Protein AF-A0A2H0I7X6-F1 (afdb_monomer)

Sequence (101 aa):
MLIMSRTQYQSSGRLGGVIGFLLSLSLVYGVLLFPIDDGVSITNWIDWFNSTDGKLQGLIVALIPAYIALILFGGSALGWYFGSKIQSYFQKKSKKRPKKL

Mean predicted aligned error: 12.3 Å

Radius of gyration: 21.57 Å; Cα contacts (8 Å, |Δi|>4): 60; chains: 1; bounding box: 55×17×64 Å

Structure (mmCIF, N/CA/C/O backbone):
data_AF-A0A2H0I7X6-F1
#
_entry.id   AF-A0A2H0I7X6-F1
#
loop_
_atom_site.group_PDB
_atom_site.id
_atom_site.type_symbol
_atom_site.label_atom_id
_atom_site.label_alt_id
_atom_site.label_comp_id
_atom_site.label_asym_id
_atom_site.label_entity_id
_atom_site.label_seq_id
_atom_site.pdbx_PDB_ins_code
_atom_site.Cartn_x
_atom_site.Cartn_y
_atom_site.Cartn_z
_atom_site.occupancy
_atom_site.B_iso_or_equiv
_atom_site.auth_seq_id
_atom_site.auth_comp_id
_atom_site.auth_asym_id
_atom_site.auth_atom_id
_atom_site.pdbx_PDB_model_num
ATOM 1 N N . MET A 1 1 ? -33.356 0.931 26.473 1.00 41.75 1 MET A N 1
ATOM 2 C CA . MET A 1 1 ? -32.586 -0.183 25.873 1.00 41.75 1 MET A CA 1
ATOM 3 C C . MET A 1 1 ? -31.836 0.384 24.671 1.00 41.75 1 MET A C 1
ATOM 5 O O . MET A 1 1 ? -32.471 0.931 23.783 1.00 41.75 1 MET A O 1
ATOM 9 N N . LEU A 1 2 ? -30.501 0.422 24.735 1.00 47.09 2 LEU A N 1
ATOM 10 C CA . LEU A 1 2 ? -29.622 1.170 23.823 1.00 47.09 2 LEU A CA 1
ATOM 11 C C . LEU A 1 2 ? -29.647 0.591 22.401 1.00 47.09 2 LEU A C 1
ATOM 13 O O . LEU A 1 2 ? -28.953 -0.383 22.112 1.00 47.09 2 LEU A O 1
ATOM 17 N N . ILE A 1 3 ? -30.381 1.245 21.501 1.00 47.31 3 ILE A N 1
ATOM 18 C CA . ILE A 1 3 ? -30.135 1.164 20.061 1.00 47.31 3 ILE A CA 1
ATOM 19 C C . ILE A 1 3 ? -28.840 1.951 19.814 1.00 47.31 3 ILE A C 1
ATOM 21 O O . ILE A 1 3 ? -28.859 3.108 19.408 1.00 47.31 3 ILE A O 1
ATOM 25 N N . MET A 1 4 ? -27.686 1.348 20.116 1.00 49.72 4 MET A N 1
ATOM 26 C CA . MET A 1 4 ? -26.470 1.728 19.400 1.00 49.72 4 MET A CA 1
ATOM 27 C C . MET A 1 4 ? -26.737 1.335 17.952 1.00 49.72 4 MET A C 1
ATOM 29 O O . MET A 1 4 ? -26.761 0.152 17.606 1.00 49.72 4 MET A O 1
ATOM 33 N N . SER A 1 5 ? -27.089 2.335 17.152 1.00 48.72 5 SER A N 1
ATOM 34 C CA . SER A 1 5 ? -27.500 2.159 15.773 1.00 48.72 5 SER A CA 1
ATOM 35 C C . SER A 1 5 ? -26.385 1.445 15.011 1.00 48.72 5 SER A C 1
ATOM 37 O O . SER A 1 5 ? -25.200 1.750 15.172 1.00 48.72 5 SER A O 1
ATOM 39 N N . ARG A 1 6 ? -26.755 0.480 14.161 1.00 51.94 6 ARG A N 1
ATOM 40 C CA . ARG A 1 6 ? -25.833 -0.199 13.227 1.00 51.94 6 ARG A CA 1
ATOM 41 C C . ARG A 1 6 ? -24.9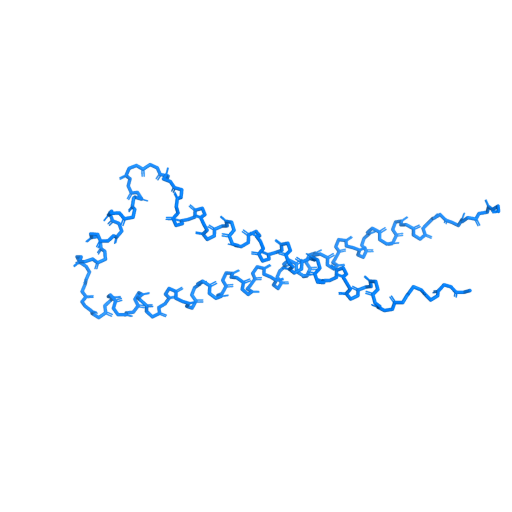16 0.796 12.488 1.00 51.94 6 ARG A C 1
ATOM 43 O O . ARG A 1 6 ? -23.797 0.448 12.125 1.00 51.94 6 ARG A O 1
ATOM 50 N N . THR A 1 7 ? -25.357 2.046 12.360 1.00 51.94 7 THR A N 1
ATOM 51 C CA . THR A 1 7 ? -24.642 3.206 11.830 1.00 51.94 7 THR A CA 1
ATOM 52 C C . THR A 1 7 ? -23.311 3.511 12.531 1.00 51.94 7 THR A C 1
ATOM 54 O O . THR A 1 7 ? -22.341 3.806 11.838 1.00 51.94 7 THR A O 1
ATOM 57 N N . GLN A 1 8 ? -23.194 3.398 13.863 1.00 50.94 8 GLN A N 1
ATOM 58 C CA . GLN A 1 8 ? -21.909 3.624 14.554 1.00 50.94 8 GLN A CA 1
ATOM 59 C C . GLN A 1 8 ? -20.898 2.501 14.283 1.00 50.94 8 GLN A C 1
ATOM 61 O O . GLN A 1 8 ? -19.711 2.769 14.121 1.00 50.94 8 GLN A O 1
ATOM 66 N N . TYR A 1 9 ? -21.359 1.254 14.170 1.00 51.72 9 TYR A N 1
ATOM 67 C CA . TYR A 1 9 ? -20.498 0.111 13.843 1.00 51.72 9 TYR A CA 1
ATOM 68 C C . TYR A 1 9 ? -20.011 0.175 12.383 1.00 51.72 9 TYR A C 1
ATOM 70 O O . TYR A 1 9 ? -18.841 -0.063 12.090 1.00 51.72 9 TYR A O 1
ATOM 78 N N . GLN A 1 10 ? -20.893 0.584 11.465 1.00 54.59 10 GLN A N 1
ATOM 79 C CA . GLN A 1 10 ? -20.576 0.744 10.044 1.00 54.59 10 GLN A CA 1
ATOM 80 C C . GLN A 1 10 ? -19.676 1.962 9.769 1.00 54.59 10 GLN A C 1
ATOM 82 O O . GLN A 1 10 ? -18.795 1.893 8.916 1.00 54.59 10 GLN A O 1
ATOM 87 N N . SER A 1 11 ? -19.852 3.060 10.514 1.00 56.28 11 SER A N 1
ATOM 88 C CA . SER A 1 11 ? -19.015 4.265 10.409 1.00 56.28 11 SER A CA 1
ATOM 89 C C . SER A 1 11 ? -17.568 4.011 10.855 1.00 56.28 11 SER A C 1
ATOM 91 O O . SER A 1 11 ? -16.618 4.445 10.207 1.00 56.28 11 SER A O 1
ATOM 93 N N . SER A 1 12 ? -17.366 3.227 11.914 1.00 57.47 12 SER A N 1
ATOM 94 C CA . SER A 1 12 ? -16.020 2.944 12.421 1.00 57.47 12 SER A CA 1
ATOM 95 C C . SER A 1 12 ? -15.242 1.913 11.598 1.00 57.47 12 SER A C 1
ATOM 97 O O . SER A 1 12 ? -14.024 2.030 11.485 1.00 57.47 12 SER A O 1
ATOM 99 N N . GLY A 1 13 ? -15.920 0.948 10.963 1.00 63.00 13 GLY A N 1
ATOM 100 C CA . GLY A 1 13 ? -15.285 0.067 9.974 1.00 63.00 13 GLY A CA 1
ATOM 101 C C . GLY A 1 13 ? -14.739 0.847 8.772 1.00 63.00 13 GLY A C 1
ATOM 102 O O . GLY A 1 13 ? -13.630 0.580 8.315 1.00 63.00 13 GLY A O 1
ATOM 103 N N . ARG A 1 14 ? -15.470 1.886 8.336 1.00 72.75 14 ARG A N 1
ATOM 104 C CA . ARG A 1 14 ? -15.011 2.822 7.298 1.00 72.75 14 ARG A CA 1
ATOM 105 C C . ARG A 1 14 ? -13.772 3.599 7.741 1.00 72.75 14 ARG A C 1
ATOM 107 O O . ARG A 1 14 ? -12.852 3.724 6.947 1.00 72.75 14 ARG A O 1
ATOM 114 N N . LEU A 1 15 ? -13.701 4.047 8.999 1.00 79.25 15 LEU A N 1
ATOM 115 C CA . LEU A 1 15 ? -12.503 4.716 9.533 1.00 79.25 15 LEU A CA 1
ATOM 116 C C . LEU A 1 15 ? -11.267 3.806 9.514 1.00 79.25 15 LEU A C 1
ATOM 118 O O . LEU A 1 15 ? -10.203 4.253 9.103 1.00 79.25 15 LEU A O 1
ATOM 122 N N . GLY A 1 16 ? -11.401 2.530 9.893 1.00 80.56 16 GLY A N 1
ATOM 123 C CA . GLY A 1 16 ? -10.296 1.565 9.808 1.00 80.56 16 GLY A CA 1
ATOM 124 C C . GLY A 1 16 ? -9.804 1.353 8.372 1.00 80.56 16 GLY A C 1
ATOM 125 O O . GLY A 1 16 ? -8.600 1.363 8.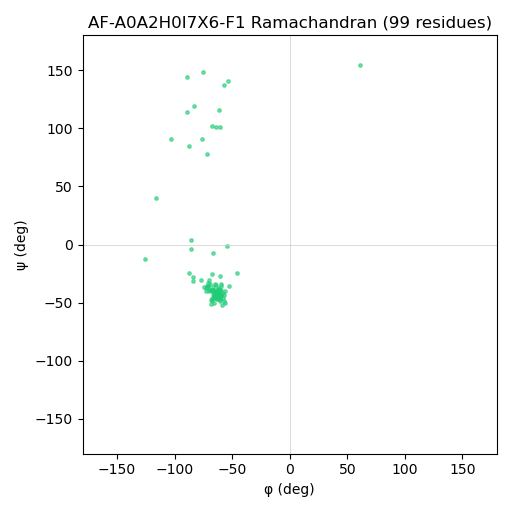125 1.00 80.56 16 GLY A O 1
ATOM 126 N N . GLY A 1 17 ? -10.733 1.234 7.418 1.00 82.38 17 GLY A N 1
ATOM 127 C CA . GLY A 1 17 ? -10.402 1.146 5.994 1.00 82.38 17 GLY A CA 1
ATOM 128 C C . GLY A 1 17 ? -9.718 2.408 5.459 1.00 82.38 17 GLY A C 1
ATOM 129 O O . GLY A 1 17 ? -8.704 2.301 4.781 1.00 82.38 17 GLY A O 1
ATOM 130 N N . VAL A 1 18 ? -10.214 3.598 5.819 1.00 84.94 18 VAL A N 1
ATOM 131 C CA . VAL A 1 18 ? -9.616 4.889 5.428 1.00 84.94 18 VAL A CA 1
ATOM 132 C C . VAL A 1 18 ? -8.209 5.051 6.007 1.00 84.94 18 VAL A C 1
ATOM 134 O O . VAL A 1 18 ? -7.305 5.467 5.292 1.00 84.94 18 VAL A O 1
ATOM 137 N N . ILE A 1 19 ? -7.984 4.685 7.273 1.00 86.62 19 ILE A N 1
ATOM 138 C CA . ILE A 1 19 ? -6.646 4.734 7.886 1.00 86.62 19 ILE A CA 1
ATOM 139 C C . ILE A 1 19 ? -5.699 3.741 7.199 1.00 86.62 19 ILE A C 1
ATOM 141 O O . ILE A 1 19 ? -4.561 4.096 6.900 1.00 86.62 19 ILE A O 1
ATOM 145 N N . GLY A 1 20 ? -6.165 2.521 6.908 1.00 85.00 20 GLY A N 1
ATOM 146 C CA . GLY A 1 20 ? -5.391 1.530 6.152 1.00 85.00 20 GLY A CA 1
ATOM 147 C C . GLY A 1 20 ? -5.017 2.019 4.755 1.00 85.00 20 GLY A C 1
ATOM 148 O O . GLY A 1 20 ? -3.867 1.891 4.346 1.00 85.00 20 GLY A O 1
ATOM 149 N N . PHE A 1 21 ? -5.961 2.659 4.063 1.00 85.00 21 PHE A N 1
ATOM 150 C CA . PHE A 1 21 ? -5.720 3.293 2.771 1.00 85.00 21 PHE A CA 1
ATOM 151 C C . PHE A 1 21 ? -4.662 4.398 2.863 1.00 85.00 21 PHE A C 1
ATOM 153 O O . PHE A 1 21 ? -3.719 4.399 2.079 1.00 85.00 21 PHE A O 1
ATOM 160 N N . LEU A 1 22 ? -4.774 5.305 3.840 1.00 87.50 22 LEU A N 1
ATOM 161 C CA . LEU A 1 22 ? -3.819 6.401 4.039 1.00 87.50 22 LEU A CA 1
ATOM 162 C C . LEU A 1 22 ? -2.407 5.898 4.371 1.00 87.50 22 LEU A C 1
ATOM 164 O O . LEU A 1 22 ? -1.432 6.440 3.856 1.00 87.50 22 LEU A O 1
ATOM 168 N N . LEU A 1 23 ? -2.284 4.843 5.183 1.00 86.19 23 LEU A N 1
ATOM 169 C CA . LEU A 1 23 ? -0.997 4.206 5.481 1.00 86.19 23 LEU A CA 1
ATOM 170 C C . LEU A 1 23 ? -0.380 3.556 4.239 1.00 86.19 23 LEU A C 1
ATOM 172 O O . LEU A 1 23 ? 0.800 3.767 3.972 1.00 86.19 23 LEU A O 1
ATOM 176 N N . SER A 1 24 ? -1.174 2.823 3.453 1.00 85.88 24 SER A N 1
ATOM 177 C CA . SER A 1 24 ? -0.731 2.289 2.160 1.00 85.88 24 SER A CA 1
ATOM 178 C C . SER A 1 24 ? -0.277 3.391 1.211 1.00 85.88 24 SER A C 1
ATOM 180 O O . SER A 1 24 ? 0.743 3.242 0.546 1.00 85.88 24 SER A O 1
ATOM 182 N N . LEU A 1 25 ? -1.001 4.511 1.170 1.00 85.38 25 LEU A N 1
ATOM 183 C CA . LEU A 1 25 ? -0.658 5.657 0.334 1.00 85.38 25 LEU A CA 1
ATOM 184 C C . LEU A 1 25 ? 0.671 6.287 0.772 1.00 85.38 25 LEU A C 1
ATOM 186 O O . LEU A 1 25 ? 1.510 6.591 -0.069 1.00 85.38 25 LEU A O 1
ATOM 190 N N . SER A 1 26 ? 0.896 6.410 2.084 1.00 83.44 26 SER A N 1
ATOM 191 C CA . SER A 1 26 ? 2.168 6.873 2.647 1.00 83.44 26 SER A CA 1
ATOM 192 C C . SER A 1 26 ? 3.324 5.916 2.351 1.00 83.44 26 SER A C 1
ATOM 194 O O . SER A 1 26 ? 4.444 6.373 2.150 1.00 83.44 26 SER A O 1
ATOM 196 N N . LEU A 1 27 ? 3.073 4.604 2.319 1.00 81.00 27 LEU A N 1
ATOM 197 C CA . LEU A 1 27 ? 4.059 3.583 1.951 1.00 81.00 27 LEU A CA 1
ATOM 198 C C . LEU A 1 27 ? 4.439 3.680 0.473 1.00 81.00 27 LEU A C 1
ATOM 200 O O . LEU A 1 27 ? 5.621 3.709 0.150 1.00 81.00 27 LEU A O 1
ATOM 204 N N . VAL A 1 28 ? 3.447 3.786 -0.415 1.00 79.38 28 VAL A N 1
ATOM 205 C CA . VAL A 1 28 ? 3.670 4.001 -1.854 1.00 79.38 28 VAL A CA 1
ATOM 206 C C . VAL A 1 28 ? 4.439 5.302 -2.080 1.00 79.38 28 VAL A C 1
ATOM 208 O O . VAL A 1 28 ? 5.417 5.310 -2.817 1.00 79.38 28 VAL A O 1
ATOM 211 N N . TYR A 1 29 ? 4.054 6.379 -1.392 1.00 77.88 29 TYR A N 1
ATOM 212 C CA . TYR A 1 29 ? 4.760 7.658 -1.439 1.00 77.88 29 TYR A CA 1
ATOM 213 C C . TYR A 1 29 ? 6.205 7.536 -0.938 1.00 77.88 29 TYR A C 1
ATOM 215 O O . TYR A 1 29 ? 7.118 8.020 -1.594 1.00 77.88 29 TYR A O 1
ATOM 223 N N . GLY A 1 30 ? 6.436 6.854 0.187 1.00 71.69 30 GLY A N 1
ATOM 224 C CA . GLY A 1 30 ? 7.777 6.639 0.732 1.00 71.69 30 GLY A CA 1
ATOM 225 C C . GLY A 1 30 ? 8.678 5.833 -0.206 1.00 71.69 30 GLY A C 1
ATOM 226 O O . GLY A 1 30 ? 9.821 6.205 -0.426 1.00 71.69 30 GLY A O 1
ATOM 227 N N . VAL A 1 31 ? 8.160 4.772 -0.824 1.00 69.25 31 VAL A N 1
ATOM 228 C CA . VAL A 1 31 ? 8.932 3.967 -1.786 1.00 69.25 31 VAL A CA 1
ATOM 229 C C . VAL A 1 31 ? 9.210 4.736 -3.082 1.00 69.25 31 VAL A C 1
ATOM 231 O O . VAL A 1 31 ? 10.265 4.552 -3.677 1.00 69.25 31 VAL A O 1
ATOM 234 N N . LEU A 1 32 ? 8.283 5.591 -3.527 1.00 67.75 32 LEU A N 1
ATOM 235 C CA . LEU A 1 32 ? 8.429 6.335 -4.781 1.00 67.75 32 LEU A CA 1
ATOM 236 C C . LEU A 1 32 ? 9.246 7.627 -4.652 1.00 67.75 32 LEU A C 1
ATOM 238 O O . LEU A 1 32 ? 9.861 8.039 -5.631 1.00 67.75 32 LEU A O 1
ATOM 242 N N . LEU A 1 33 ? 9.204 8.303 -3.500 1.00 63.00 33 LEU A N 1
ATOM 243 C CA . LEU A 1 33 ? 9.711 9.674 -3.350 1.00 63.00 33 LEU A CA 1
ATOM 244 C C . LEU A 1 33 ? 10.733 9.856 -2.229 1.00 63.00 33 LEU A C 1
ATOM 246 O O . LEU A 1 33 ? 11.360 10.91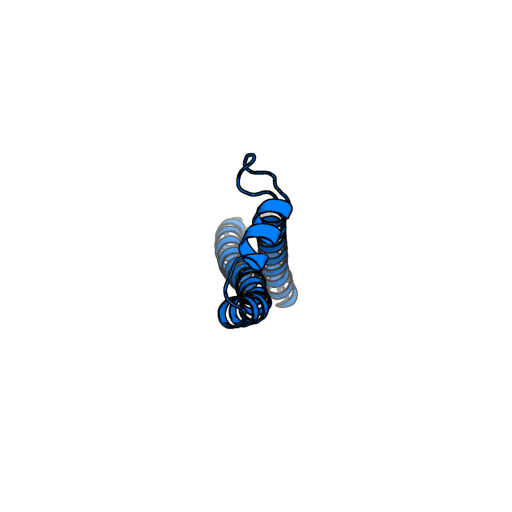3 -2.182 1.00 63.00 33 LEU A O 1
ATOM 250 N N . PHE A 1 34 ? 10.912 8.891 -1.322 1.00 55.78 34 PHE A N 1
ATOM 251 C CA . PHE A 1 34 ? 11.921 9.029 -0.276 1.00 55.78 34 PHE A CA 1
ATOM 252 C C . PHE A 1 34 ? 13.294 8.611 -0.828 1.00 55.78 34 PHE A C 1
ATOM 254 O O . PHE A 1 34 ? 13.452 7.461 -1.241 1.00 55.78 34 PHE A O 1
ATOM 261 N N . PRO A 1 35 ? 14.292 9.513 -0.848 1.00 52.81 35 PRO A N 1
ATOM 262 C CA . PRO A 1 35 ? 15.632 9.193 -1.310 1.00 52.81 35 PRO A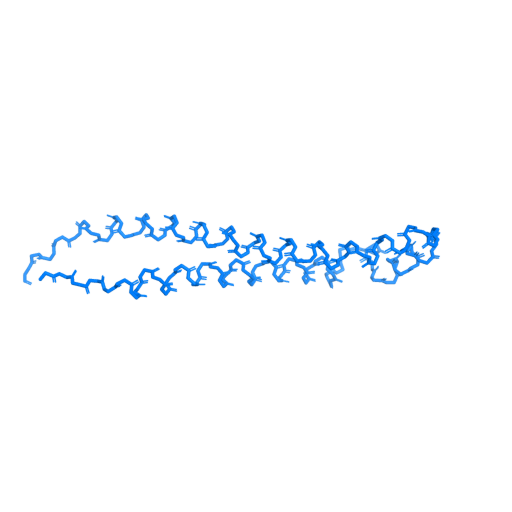 CA 1
ATOM 263 C C . PRO A 1 35 ? 16.326 8.392 -0.208 1.00 52.81 35 PRO A C 1
ATOM 265 O O . PRO A 1 35 ? 16.894 8.95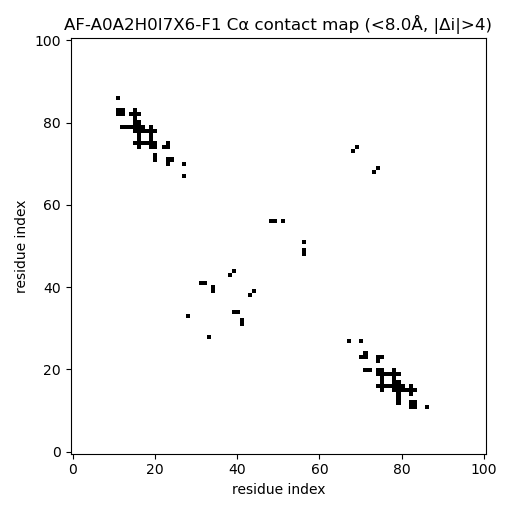2 0.728 1.00 52.81 35 PRO A O 1
ATOM 268 N N . ILE A 1 36 ? 16.208 7.069 -0.271 1.00 51.94 36 ILE A N 1
ATOM 269 C CA . ILE A 1 36 ? 16.987 6.163 0.572 1.00 51.94 36 ILE A CA 1
ATOM 270 C C . ILE A 1 36 ? 18.293 5.908 -0.178 1.00 51.94 36 ILE A C 1
ATOM 272 O O . ILE A 1 36 ? 18.394 4.950 -0.938 1.00 51.94 36 ILE A O 1
ATOM 276 N N . ASP A 1 37 ? 19.238 6.830 0.015 1.00 47.25 37 ASP A N 1
ATOM 277 C CA . ASP A 1 37 ? 20.609 6.813 -0.499 1.00 47.25 37 ASP A CA 1
ATOM 278 C C . ASP A 1 37 ? 20.740 6.795 -2.042 1.00 47.25 37 ASP A C 1
ATOM 280 O O . ASP A 1 37 ? 19.857 6.369 -2.785 1.00 47.25 37 ASP A O 1
ATOM 284 N N . ASP A 1 38 ? 21.865 7.294 -2.555 1.00 50.66 38 ASP A N 1
ATOM 285 C CA . ASP A 1 38 ? 22.149 7.598 -3.974 1.00 50.66 38 ASP A CA 1
ATOM 286 C C . ASP A 1 38 ? 21.953 6.442 -4.996 1.00 50.66 38 ASP A C 1
ATOM 288 O O . ASP A 1 38 ? 22.119 6.631 -6.202 1.00 50.66 38 ASP A O 1
ATOM 292 N N . GLY A 1 39 ? 21.565 5.241 -4.552 1.00 49.69 39 GLY A N 1
ATOM 293 C CA . GLY A 1 39 ? 21.233 4.085 -5.389 1.00 49.69 39 GLY A CA 1
ATOM 294 C C . GLY A 1 39 ? 19.773 4.012 -5.858 1.00 49.69 39 GLY A C 1
ATOM 295 O O . GLY A 1 39 ? 19.518 3.424 -6.908 1.00 49.69 39 GLY A O 1
ATOM 296 N N . VAL A 1 40 ? 18.819 4.633 -5.151 1.00 50.22 40 VAL A N 1
ATOM 297 C CA . VAL A 1 40 ? 17.364 4.506 -5.409 1.00 50.22 40 VAL A CA 1
ATOM 298 C C . VAL A 1 40 ? 16.752 5.852 -5.825 1.00 50.22 40 VAL A C 1
ATOM 300 O O . VAL A 1 40 ? 15.660 6.224 -5.407 1.00 50.22 40 VAL A O 1
ATOM 303 N N . SER A 1 41 ? 17.460 6.635 -6.642 1.00 57.88 41 SER A N 1
ATOM 304 C CA . SER A 1 41 ? 16.861 7.827 -7.253 1.00 57.88 41 SER A CA 1
ATOM 305 C C . SER A 1 41 ? 15.913 7.426 -8.392 1.00 57.88 41 SER A C 1
ATOM 307 O O . SER A 1 41 ? 16.148 6.434 -9.088 1.00 57.88 41 SER A O 1
ATOM 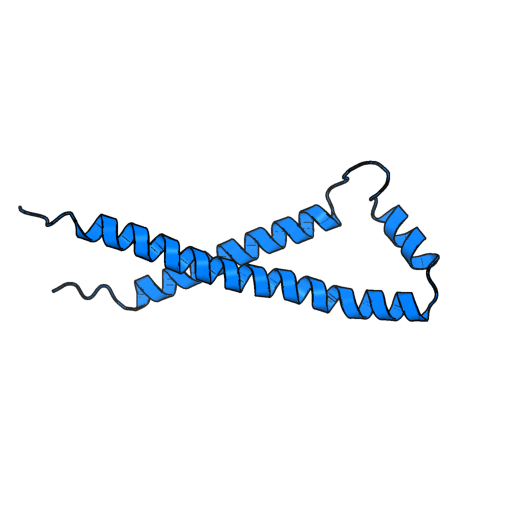309 N N . ILE A 1 42 ? 14.852 8.211 -8.622 1.00 60.84 42 ILE A N 1
ATOM 310 C CA . ILE A 1 42 ? 13.943 8.034 -9.773 1.00 60.84 42 ILE A CA 1
ATOM 311 C C . ILE A 1 42 ? 14.737 7.992 -11.087 1.00 60.84 42 ILE A C 1
ATOM 313 O O . ILE A 1 42 ? 14.416 7.216 -11.981 1.00 60.84 42 ILE A O 1
ATOM 317 N N . THR A 1 43 ? 15.811 8.774 -11.182 1.00 65.00 43 THR A N 1
ATOM 318 C CA . THR A 1 43 ? 16.743 8.787 -12.315 1.00 65.00 43 THR A CA 1
ATOM 319 C C . THR A 1 43 ? 17.430 7.437 -12.529 1.00 65.00 43 THR A C 1
ATOM 321 O O . THR A 1 43 ? 17.370 6.913 -13.636 1.00 65.00 43 THR A O 1
ATOM 324 N N . ASN A 1 44 ? 17.959 6.798 -11.480 1.00 66.56 44 ASN A N 1
ATOM 325 C CA . ASN A 1 44 ? 18.560 5.461 -11.600 1.00 66.56 44 ASN A CA 1
ATOM 326 C C . ASN A 1 44 ? 17.524 4.395 -11.978 1.00 66.56 44 ASN A C 1
ATOM 328 O O . ASN A 1 44 ? 17.833 3.452 -12.701 1.00 66.56 44 ASN A O 1
ATOM 332 N N . TRP A 1 45 ? 16.285 4.541 -11.502 1.00 69.62 45 TRP A N 1
ATOM 333 C CA . TRP A 1 45 ? 15.180 3.662 -11.883 1.00 69.62 45 TRP A CA 1
ATOM 334 C C . TRP A 1 45 ? 14.806 3.804 -13.354 1.00 69.62 45 TRP A C 1
ATOM 336 O O . TRP A 1 45 ? 14.543 2.802 -14.013 1.00 69.62 45 TRP A O 1
ATOM 346 N N . ILE A 1 46 ? 14.801 5.031 -13.873 1.00 72.62 46 ILE A N 1
ATOM 347 C CA . ILE A 1 46 ? 14.547 5.309 -15.288 1.00 72.62 46 ILE A CA 1
ATOM 348 C C . ILE A 1 46 ? 15.683 4.748 -16.148 1.00 72.62 46 ILE A C 1
ATOM 350 O O . ILE A 1 46 ? 15.407 4.103 -17.155 1.00 72.62 46 ILE A O 1
ATOM 354 N N . ASP A 1 47 ? 16.939 4.913 -15.737 1.00 74.69 47 ASP A N 1
ATOM 355 C CA . ASP A 1 47 ? 18.095 4.387 -16.471 1.00 74.69 47 ASP A CA 1
ATOM 356 C C . ASP A 1 47 ? 18.157 2.850 -16.438 1.00 74.69 47 ASP A C 1
ATOM 358 O O . ASP A 1 47 ? 18.415 2.199 -17.456 1.00 74.69 47 ASP A O 1
ATOM 362 N N . TRP A 1 48 ? 17.834 2.233 -15.299 1.00 77.69 48 TRP A N 1
ATOM 363 C CA . TRP A 1 48 ? 17.680 0.781 -15.188 1.00 77.69 48 TRP A CA 1
ATOM 364 C C . TRP A 1 48 ? 16.507 0.262 -16.032 1.00 77.69 48 TRP A C 1
ATOM 366 O O . TRP A 1 48 ? 16.637 -0.718 -16.765 1.00 77.69 48 TRP A O 1
ATOM 376 N N . PHE A 1 49 ? 15.367 0.953 -16.004 1.00 75.50 49 PHE A N 1
ATOM 377 C CA . PHE A 1 49 ? 14.213 0.605 -16.826 1.00 75.50 49 PHE A CA 1
ATOM 378 C C . PHE A 1 49 ? 14.558 0.699 -18.315 1.00 75.50 49 PHE A C 1
ATOM 380 O O . PHE A 1 49 ? 14.290 -0.239 -19.062 1.00 75.50 49 PHE A O 1
ATOM 387 N N . ASN A 1 50 ? 15.227 1.774 -18.740 1.00 77.88 50 ASN A N 1
ATOM 388 C CA . ASN A 1 50 ? 15.647 2.003 -20.125 1.00 77.88 50 ASN A CA 1
ATOM 389 C C . ASN A 1 50 ? 16.730 1.032 -20.615 1.00 77.88 50 ASN A C 1
ATOM 391 O O . ASN A 1 50 ? 16.806 0.775 -21.813 1.00 77.88 50 ASN A O 1
ATOM 395 N N . SER A 1 51 ? 17.537 0.467 -19.713 1.00 77.81 51 SER A N 1
ATOM 396 C CA . SER A 1 51 ? 18.528 -0.571 -20.040 1.00 77.81 51 SER A CA 1
ATOM 397 C C . SER A 1 51 ? 17.957 -1.996 -20.046 1.00 77.81 51 SER A C 1
ATOM 399 O O . SER A 1 51 ? 18.661 -2.941 -20.404 1.00 77.81 51 SER A O 1
ATOM 401 N N . THR A 1 52 ? 16.681 -2.166 -19.693 1.00 75.69 52 THR A N 1
ATOM 402 C CA . THR A 1 52 ? 16.002 -3.464 -19.670 1.00 75.69 52 THR A CA 1
ATOM 403 C C . THR A 1 52 ? 15.355 -3.784 -21.027 1.00 75.69 52 THR A C 1
ATOM 405 O O . THR A 1 52 ? 14.827 -2.906 -21.703 1.00 75.69 52 THR A O 1
ATOM 408 N N . ASP A 1 53 ? 15.364 -5.062 -21.421 1.00 81.19 53 ASP A N 1
ATOM 409 C CA . ASP A 1 53 ? 14.795 -5.555 -22.684 1.00 81.19 53 ASP A CA 1
ATOM 410 C C . ASP A 1 53 ? 13.316 -5.136 -22.863 1.00 81.19 53 ASP A C 1
ATOM 412 O O . ASP A 1 53 ? 12.527 -5.160 -21.913 1.00 81.19 53 ASP A O 1
ATOM 416 N N . GLY A 1 54 ? 12.899 -4.777 -24.082 1.00 75.94 54 GLY A N 1
ATOM 417 C CA . GLY A 1 54 ? 11.602 -4.123 -24.335 1.00 75.94 54 GLY A CA 1
ATOM 418 C C . GLY A 1 54 ? 10.379 -4.956 -23.913 1.00 75.94 54 GLY A C 1
ATOM 419 O O . GLY A 1 54 ? 9.338 -4.416 -23.535 1.00 75.94 54 GLY A O 1
ATOM 420 N N . LYS A 1 55 ? 10.508 -6.290 -23.896 1.00 78.50 55 LYS A N 1
ATOM 421 C CA . LYS A 1 55 ? 9.477 -7.200 -23.358 1.00 78.50 55 LYS A CA 1
ATOM 422 C C . LYS A 1 55 ? 9.336 -7.094 -21.836 1.00 78.50 55 LYS A C 1
ATOM 424 O O . LYS A 1 55 ? 8.223 -7.151 -21.318 1.00 78.50 55 LYS A O 1
ATOM 429 N N . LEU A 1 56 ? 10.453 -6.940 -21.127 1.00 74.88 56 LEU A N 1
ATOM 430 C CA . LEU A 1 56 ? 10.493 -6.773 -19.675 1.00 74.88 56 LEU A CA 1
ATOM 431 C C . LEU A 1 56 ? 10.002 -5.380 -19.265 1.00 74.88 56 LEU A C 1
ATOM 433 O O . LEU A 1 56 ? 9.248 -5.279 -18.303 1.00 74.88 56 LEU A O 1
ATOM 437 N N . GLN A 1 57 ? 10.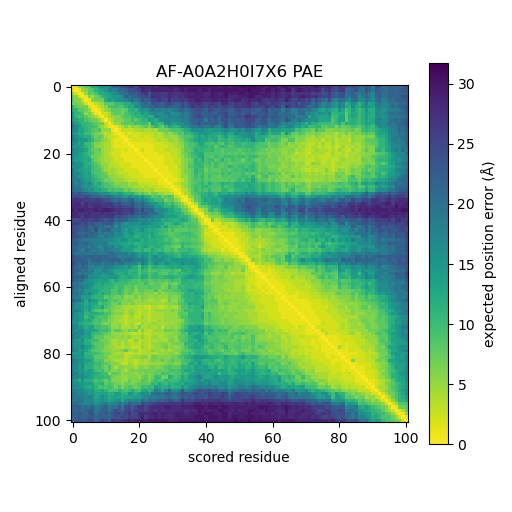324 -4.331 -20.029 1.00 78.62 57 GLN A N 1
ATOM 438 C CA . GLN A 1 57 ? 9.746 -2.995 -19.827 1.00 78.62 57 GLN A CA 1
ATOM 439 C C . GLN A 1 57 ? 8.216 -3.014 -19.900 1.00 78.62 57 GLN A C 1
ATOM 441 O O . GLN A 1 57 ? 7.547 -2.506 -19.000 1.00 78.62 57 GLN A O 1
ATOM 446 N N . GLY A 1 58 ? 7.653 -3.645 -20.936 1.00 77.44 58 GLY A N 1
ATOM 447 C CA . GLY A 1 58 ? 6.202 -3.773 -21.085 1.00 77.44 58 GLY A CA 1
ATOM 448 C C . GLY A 1 58 ? 5.556 -4.522 -19.916 1.00 77.44 58 GLY A C 1
ATOM 449 O O . GLY A 1 58 ? 4.505 -4.117 -19.419 1.00 77.44 58 GLY A O 1
ATOM 450 N N . LEU A 1 59 ? 6.219 -5.573 -19.424 1.00 82.06 59 LEU A N 1
ATOM 451 C CA . LEU A 1 59 ? 5.775 -6.332 -18.256 1.00 82.06 59 LEU A CA 1
ATOM 452 C C . LEU A 1 59 ? 5.823 -5.492 -16.969 1.00 82.06 59 LEU A C 1
ATOM 454 O O . LEU A 1 59 ? 4.870 -5.510 -16.196 1.00 82.06 59 LEU A O 1
ATOM 458 N N . ILE A 1 60 ? 6.888 -4.716 -16.757 1.00 80.31 60 ILE A N 1
ATOM 459 C CA . ILE A 1 60 ? 7.025 -3.820 -15.601 1.00 80.31 60 ILE A CA 1
ATOM 460 C C . ILE A 1 60 ? 5.927 -2.746 -15.621 1.00 80.31 60 ILE A C 1
ATOM 462 O O . ILE A 1 60 ? 5.244 -2.557 -14.616 1.00 80.31 60 ILE A O 1
ATOM 466 N N . VAL A 1 61 ? 5.678 -2.101 -16.766 1.00 82.31 61 VAL A N 1
ATOM 467 C CA . VAL A 1 61 ? 4.611 -1.090 -16.904 1.00 82.31 61 VAL A CA 1
ATOM 468 C C . VAL A 1 61 ? 3.229 -1.695 -16.663 1.00 82.31 61 VAL A C 1
ATOM 470 O O . VAL A 1 61 ? 2.387 -1.055 -16.038 1.00 82.31 61 VAL A O 1
ATOM 473 N N . ALA A 1 62 ? 2.990 -2.933 -17.100 1.00 83.88 62 ALA A N 1
ATOM 474 C CA . ALA A 1 62 ? 1.730 -3.629 -16.849 1.00 83.88 62 ALA A CA 1
ATOM 475 C C . ALA A 1 62 ? 1.556 -4.044 -15.374 1.00 83.88 62 ALA A C 1
ATOM 477 O O . ALA A 1 62 ? 0.435 -4.056 -14.861 1.00 83.88 62 ALA A O 1
ATOM 478 N N . LEU A 1 63 ? 2.649 -4.371 -14.678 1.00 81.31 63 LEU A N 1
ATOM 479 C CA . LEU A 1 63 ? 2.622 -4.834 -13.288 1.00 81.31 63 LEU A CA 1
ATOM 480 C C . LEU A 1 63 ? 2.569 -3.699 -12.263 1.00 81.31 63 LEU A C 1
ATOM 482 O O . LEU A 1 63 ? 2.006 -3.904 -11.189 1.00 81.31 63 LEU A O 1
ATOM 486 N N . ILE A 1 64 ? 3.090 -2.508 -12.571 1.00 83.19 64 ILE A N 1
ATOM 487 C CA . ILE A 1 64 ? 3.066 -1.358 -11.649 1.00 83.19 64 ILE A CA 1
ATOM 488 C C . ILE A 1 64 ? 1.630 -1.006 -11.202 1.00 83.19 64 ILE A C 1
ATOM 490 O O . ILE A 1 64 ? 1.396 -0.940 -9.992 1.00 83.19 64 ILE A O 1
ATOM 494 N N . PRO A 1 65 ? 0.633 -0.849 -12.098 1.00 83.50 65 PRO A N 1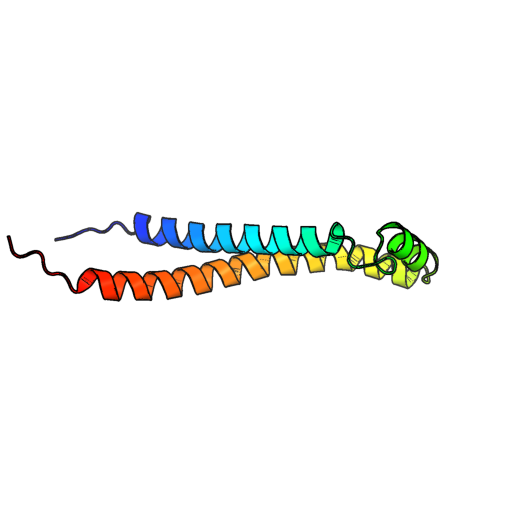
ATOM 495 C CA . PRO A 1 65 ? -0.748 -0.588 -11.694 1.00 83.50 65 PRO A CA 1
ATOM 496 C C . PRO A 1 65 ? -1.343 -1.712 -10.844 1.00 83.50 65 PRO A C 1
ATOM 498 O O . PRO A 1 65 ? -2.042 -1.439 -9.869 1.00 83.50 65 PRO A O 1
ATOM 501 N N . ALA A 1 66 ? -1.044 -2.973 -11.178 1.00 86.06 66 ALA A N 1
ATOM 502 C CA . ALA A 1 66 ? -1.515 -4.128 -10.418 1.00 86.06 66 ALA A CA 1
ATOM 503 C C . ALA A 1 66 ? -0.917 -4.152 -9.002 1.00 86.06 66 ALA A C 1
ATOM 505 O O . ALA A 1 66 ? -1.630 -4.408 -8.032 1.00 86.06 66 ALA A O 1
ATOM 506 N N . TYR A 1 67 ? 0.368 -3.823 -8.871 1.00 81.94 67 TYR A N 1
ATOM 507 C CA . TYR A 1 67 ? 1.068 -3.730 -7.595 1.00 81.94 67 TYR A CA 1
ATOM 508 C C . TYR A 1 67 ? 0.531 -2.585 -6.725 1.00 81.94 67 TYR A C 1
ATOM 510 O O . TYR A 1 67 ? 0.215 -2.796 -5.553 1.00 81.94 67 TYR A O 1
ATOM 518 N N . ILE A 1 68 ? 0.334 -1.396 -7.307 1.00 82.19 68 ILE A N 1
ATOM 519 C CA . ILE A 1 68 ? -0.267 -0.246 -6.612 1.00 82.19 68 ILE A CA 1
ATOM 520 C C . ILE A 1 68 ? -1.689 -0.585 -6.156 1.00 82.19 68 ILE A C 1
ATOM 522 O O . ILE A 1 68 ? -2.037 -0.342 -5.001 1.00 82.19 68 ILE A O 1
ATOM 526 N N . ALA A 1 69 ? -2.501 -1.193 -7.025 1.00 85.38 69 ALA A N 1
ATOM 527 C CA . ALA A 1 69 ? -3.841 -1.637 -6.666 1.00 85.38 69 ALA A CA 1
ATOM 528 C C . ALA A 1 69 ? -3.796 -2.628 -5.494 1.00 85.38 69 ALA A C 1
ATOM 530 O O . ALA A 1 69 ? -4.524 -2.461 -4.516 1.00 85.38 69 ALA A O 1
ATOM 531 N N . LEU A 1 70 ? -2.904 -3.617 -5.537 1.00 87.25 70 LEU A N 1
ATOM 532 C CA . LEU A 1 70 ? -2.781 -4.612 -4.477 1.00 87.25 70 LEU A CA 1
ATOM 533 C C . LEU A 1 70 ? -2.379 -3.981 -3.135 1.00 87.25 70 LEU A C 1
ATOM 535 O O . LEU A 1 70 ? -2.958 -4.334 -2.110 1.00 87.25 70 LEU A O 1
ATOM 539 N N . ILE A 1 71 ? -1.471 -3.002 -3.124 1.00 84.50 71 ILE A N 1
ATOM 540 C CA . ILE A 1 71 ? -1.090 -2.279 -1.900 1.00 84.50 71 ILE A CA 1
ATOM 541 C C . ILE A 1 71 ? -2.239 -1.417 -1.369 1.00 84.50 71 ILE A C 1
ATOM 543 O O . ILE A 1 71 ? -2.526 -1.431 -0.166 1.00 84.50 71 ILE A O 1
ATOM 547 N N . LEU A 1 72 ? -2.909 -0.661 -2.241 1.00 83.75 72 LEU A N 1
ATOM 548 C CA . LEU A 1 72 ? -3.979 0.250 -1.837 1.00 83.75 72 LEU A CA 1
ATOM 549 C C . LEU A 1 72 ? -5.212 -0.517 -1.350 1.00 83.75 72 LEU A C 1
ATOM 551 O O . LEU A 1 72 ? -5.702 -0.267 -0.245 1.00 83.75 72 LEU A O 1
ATOM 555 N N . PHE A 1 73 ? -5.696 -1.484 -2.128 1.00 85.88 73 PHE A N 1
ATOM 556 C CA . PHE A 1 73 ? -6.862 -2.287 -1.762 1.00 85.88 73 PHE A CA 1
ATOM 557 C C . PHE A 1 73 ? -6.536 -3.289 -0.652 1.00 85.88 73 PHE A C 1
ATOM 559 O O . PHE A 1 73 ? -7.328 -3.443 0.279 1.00 85.88 73 PHE A O 1
ATOM 566 N N . GLY A 1 74 ? -5.357 -3.914 -0.690 1.00 85.31 74 GLY A N 1
ATOM 567 C CA . GLY A 1 74 ? -4.894 -4.838 0.344 1.00 85.31 74 GLY A CA 1
ATOM 568 C C . GLY A 1 74 ? -4.714 -4.154 1.696 1.00 85.31 74 GLY A C 1
ATOM 569 O O . GLY A 1 74 ? -5.244 -4.632 2.699 1.00 85.31 74 GLY A O 1
ATOM 570 N N . GLY A 1 75 ? -4.056 -2.994 1.745 1.00 84.44 75 GLY A N 1
ATOM 571 C CA . GLY A 1 75 ? -3.906 -2.254 3.000 1.00 84.44 75 GLY A CA 1
ATOM 572 C C . GLY A 1 75 ? -5.210 -1.645 3.510 1.00 84.44 75 GLY A C 1
ATOM 573 O O . GLY A 1 75 ? -5.429 -1.618 4.719 1.00 84.44 75 GLY A O 1
ATOM 574 N N . SER A 1 76 ? -6.137 -1.268 2.625 1.00 83.69 76 SER A N 1
ATOM 575 C CA . SER A 1 76 ? -7.498 -0.881 3.029 1.00 83.69 76 SER A CA 1
ATOM 576 C C . SER A 1 76 ? -8.260 -2.051 3.658 1.00 83.69 76 SER A C 1
ATOM 578 O O . SER A 1 76 ? -8.904 -1.889 4.696 1.00 83.69 76 SER A O 1
ATOM 580 N N . ALA A 1 77 ? -8.168 -3.246 3.065 1.00 85.94 77 ALA A N 1
ATOM 581 C CA . ALA A 1 77 ? -8.809 -4.456 3.577 1.00 85.94 77 ALA A CA 1
ATOM 582 C C . ALA A 1 77 ? -8.218 -4.881 4.931 1.00 85.94 77 ALA A C 1
ATOM 584 O O . ALA A 1 77 ? -8.961 -5.162 5.875 1.00 85.94 77 ALA A O 1
ATOM 585 N N . LEU A 1 78 ? -6.888 -4.857 5.059 1.00 86.25 78 LEU A N 1
ATOM 586 C CA . LEU A 1 78 ? -6.196 -5.124 6.320 1.00 86.25 78 LEU A CA 1
ATOM 587 C C . LEU A 1 78 ? -6.529 -4.065 7.377 1.00 86.25 78 LEU A C 1
ATOM 589 O O . LEU A 1 78 ? -6.855 -4.417 8.509 1.00 86.25 78 LEU A O 1
ATOM 593 N N . GLY A 1 79 ? -6.518 -2.780 7.018 1.00 85.31 79 GLY A N 1
ATOM 594 C CA . GLY A 1 79 ? -6.888 -1.681 7.911 1.00 85.31 79 GLY A CA 1
ATOM 595 C C . GLY A 1 79 ? -8.324 -1.794 8.414 1.00 85.31 79 GLY A C 1
ATOM 596 O O . GLY A 1 79 ? -8.585 -1.601 9.603 1.00 85.31 79 GLY A O 1
ATOM 597 N N . TRP A 1 80 ? -9.258 -2.204 7.553 1.00 84.81 80 TRP A N 1
ATOM 598 C CA . TRP A 1 80 ? -10.625 -2.500 7.972 1.00 84.81 80 TRP A CA 1
ATOM 599 C C . TRP A 1 80 ? -10.675 -3.698 8.932 1.00 84.81 80 TRP A C 1
ATOM 601 O O . TRP A 1 80 ? -11.298 -3.609 9.997 1.00 84.81 80 TRP A O 1
ATOM 611 N N . TYR A 1 81 ? -9.973 -4.790 8.621 1.00 86.00 81 TYR A N 1
ATOM 612 C CA . TYR A 1 81 ? -9.915 -5.970 9.484 1.00 86.00 81 TYR A CA 1
ATOM 613 C C . TYR A 1 81 ? -9.352 -5.638 10.876 1.00 86.00 81 TYR A C 1
ATOM 615 O O . TYR A 1 81 ? -10.012 -5.896 11.889 1.00 86.00 81 TYR A O 1
ATOM 623 N N . PHE A 1 82 ? -8.188 -4.990 10.953 1.00 83.56 82 PHE A N 1
ATOM 624 C CA . PHE A 1 82 ? -7.578 -4.591 12.224 1.00 83.56 82 PHE A CA 1
ATOM 625 C C . PHE A 1 82 ? -8.402 -3.534 12.960 1.00 83.56 82 PHE A C 1
ATOM 627 O O . PHE A 1 82 ? -8.611 -3.663 14.168 1.00 83.56 82 PHE A O 1
ATOM 634 N N . GLY A 1 83 ? -8.948 -2.545 12.249 1.00 80.81 83 GLY A N 1
ATOM 635 C CA . GLY A 1 83 ? -9.839 -1.538 12.823 1.00 80.81 83 GLY A CA 1
ATOM 636 C C . GLY A 1 83 ? -11.065 -2.166 13.491 1.00 80.81 83 GLY A C 1
ATOM 637 O O . GLY A 1 83 ? -11.398 -1.825 14.627 1.00 80.81 83 GLY A O 1
ATOM 638 N N . SER A 1 84 ? -11.678 -3.163 12.845 1.00 79.06 84 SER A N 1
ATOM 639 C CA . SER A 1 84 ? -12.830 -3.891 13.398 1.00 79.06 84 SER A CA 1
ATOM 640 C C . SER A 1 84 ? -12.474 -4.728 14.641 1.00 79.06 84 SER A C 1
ATOM 642 O O . SER A 1 84 ? -13.225 -4.749 15.627 1.00 79.06 84 SER A O 1
ATOM 644 N N . LYS A 1 85 ? -11.295 -5.370 14.649 1.00 81.12 85 LYS A N 1
ATOM 645 C CA . LYS A 1 85 ? -10.767 -6.146 15.787 1.00 81.12 85 LYS A CA 1
ATOM 646 C C . LYS A 1 85 ? -10.462 -5.254 16.988 1.00 81.12 85 LYS A C 1
ATOM 648 O O . LYS A 1 85 ? -10.921 -5.543 18.096 1.00 81.12 85 LYS A O 1
ATOM 653 N N . ILE A 1 86 ? -9.729 -4.163 16.771 1.00 81.81 86 ILE A N 1
ATOM 654 C CA . ILE A 1 86 ? -9.357 -3.195 17.809 1.00 81.81 86 ILE A CA 1
ATOM 655 C C . ILE A 1 86 ? -10.615 -2.572 18.417 1.00 81.81 86 ILE A C 1
ATOM 657 O O . ILE A 1 86 ? -10.764 -2.519 19.639 1.00 81.81 86 ILE A O 1
ATOM 661 N N . GLN A 1 87 ? -11.579 -2.182 17.583 1.00 74.50 87 GLN A N 1
ATOM 662 C CA . GLN A 1 87 ? -12.839 -1.625 18.061 1.00 74.50 87 GLN A CA 1
ATOM 663 C C . GLN A 1 87 ? -13.619 -2.617 18.932 1.00 74.50 87 GLN A C 1
ATOM 665 O O . GLN A 1 87 ? -14.113 -2.248 20.000 1.00 74.50 87 GLN A O 1
ATOM 670 N N . SER A 1 88 ? -13.697 -3.882 18.517 1.00 73.75 88 SER A N 1
ATOM 671 C CA . SER A 1 88 ? -14.361 -4.936 19.293 1.00 73.75 88 SER A CA 1
ATOM 672 C C . SER A 1 88 ? -13.717 -5.126 20.674 1.00 73.75 88 SER A C 1
ATOM 674 O O . SER A 1 88 ? -14.415 -5.382 21.660 1.00 73.75 88 SER A O 1
ATOM 676 N N . TYR A 1 89 ? -12.398 -4.934 20.771 1.00 79.38 89 TYR A N 1
ATOM 677 C CA . TYR A 1 89 ? -11.663 -4.960 22.034 1.00 79.38 89 TYR A CA 1
ATOM 678 C C . TYR A 1 89 ? -12.013 -3.765 22.940 1.00 79.38 89 TYR A C 1
ATOM 680 O O . TYR A 1 89 ? -12.360 -3.950 24.110 1.00 79.38 89 TYR A O 1
ATOM 688 N N . PHE A 1 90 ? -12.022 -2.540 22.402 1.00 73.62 90 PHE A N 1
ATOM 689 C CA . PHE A 1 90 ? -12.385 -1.336 23.164 1.00 73.62 90 PHE A CA 1
ATOM 690 C C . PHE A 1 90 ? -13.860 -1.309 23.589 1.00 73.62 90 PHE A C 1
ATOM 692 O O . PHE A 1 90 ? -14.170 -0.905 24.710 1.00 73.62 90 PHE A O 1
ATOM 699 N N . GLN A 1 91 ? -14.778 -1.803 22.755 1.00 71.06 91 GLN A N 1
ATOM 700 C CA . GLN A 1 91 ? -16.199 -1.899 23.107 1.00 71.06 91 GLN A CA 1
ATOM 701 C C . GLN A 1 91 ? -16.458 -2.925 24.216 1.00 71.06 91 GLN A C 1
ATOM 703 O O . GLN A 1 91 ? -17.242 -2.650 25.128 1.00 71.06 91 GLN A O 1
ATOM 708 N N . LYS A 1 92 ? -15.768 -4.077 24.203 1.00 64.88 92 LYS A N 1
ATOM 709 C CA . LYS A 1 92 ? -15.807 -5.038 25.323 1.00 64.88 92 LYS A CA 1
ATOM 710 C C . LYS A 1 92 ? -15.322 -4.409 26.631 1.00 64.88 92 LYS A C 1
ATOM 712 O O . LYS A 1 92 ? -15.874 -4.707 27.688 1.00 64.88 92 LYS A O 1
ATOM 717 N N . LYS A 1 93 ? -14.327 -3.521 26.563 1.00 59.38 93 LYS A N 1
ATOM 718 C CA . LYS A 1 93 ? -13.800 -2.796 27.728 1.00 59.38 93 LYS A CA 1
ATOM 719 C C . LYS A 1 93 ? -14.753 -1.689 28.207 1.00 59.38 93 LYS A C 1
ATOM 721 O O . LYS A 1 93 ? -14.918 -1.512 29.409 1.00 59.38 93 LYS A O 1
ATOM 726 N N . SER A 1 94 ? -15.435 -1.001 27.288 1.00 56.28 94 SER A N 1
ATOM 727 C CA . SER A 1 94 ? -16.400 0.071 27.588 1.00 56.28 94 SER A CA 1
ATOM 728 C C . SER A 1 94 ? -17.706 -0.445 28.216 1.00 56.28 94 SER A C 1
ATOM 730 O O . SER A 1 94 ? -18.212 0.157 29.161 1.00 56.28 94 SER A O 1
ATOM 732 N N . LYS A 1 95 ? -18.207 -1.617 27.794 1.00 53.72 95 LYS A N 1
ATOM 733 C CA . LYS A 1 95 ? -19.425 -2.233 28.363 1.00 53.72 95 LYS A CA 1
ATOM 734 C C . LYS A 1 95 ? -19.298 -2.691 29.828 1.00 53.72 95 LYS A C 1
ATOM 736 O O . LYS A 1 95 ? -20.306 -3.053 30.425 1.00 53.72 95 LYS A O 1
ATOM 741 N N . LYS A 1 96 ? -18.102 -2.655 30.434 1.00 51.41 96 LYS A N 1
ATOM 742 C CA . LYS A 1 96 ? -17.874 -3.020 31.848 1.00 51.41 96 LYS A CA 1
ATOM 743 C C . LYS A 1 96 ? -18.098 -1.890 32.864 1.00 51.41 96 LYS A C 1
ATOM 745 O O . LYS A 1 96 ? -17.895 -2.123 34.050 1.00 51.41 96 LYS A O 1
ATOM 750 N N . ARG A 1 97 ? -18.548 -0.695 32.463 1.00 50.12 97 ARG A N 1
ATOM 751 C CA . ARG A 1 97 ? -19.076 0.300 33.416 1.00 50.12 97 ARG A CA 1
ATOM 752 C C . ARG A 1 97 ? -20.606 0.319 33.358 1.00 50.12 97 ARG A C 1
ATOM 754 O O . ARG A 1 97 ? -21.156 1.076 32.559 1.00 50.12 97 ARG A O 1
ATOM 761 N N . PRO A 1 98 ? -21.318 -0.475 34.181 1.00 47.22 98 PRO A N 1
ATOM 762 C CA . PRO A 1 98 ? -22.702 -0.150 34.473 1.00 47.22 98 PRO A CA 1
ATOM 763 C C . PRO A 1 98 ? -22.706 1.216 35.168 1.00 47.22 98 PRO A C 1
ATOM 765 O O . PRO A 1 98 ? -22.142 1.374 36.250 1.00 47.22 98 PRO A O 1
ATOM 768 N N . LYS A 1 99 ? -23.308 2.222 34.526 1.00 47.66 99 LYS A N 1
ATOM 769 C CA . LYS A 1 99 ? -23.746 3.431 35.223 1.00 47.66 99 LYS A CA 1
ATOM 770 C C . LYS A 1 99 ? -24.772 2.987 36.266 1.00 47.66 99 LYS A C 1
ATOM 772 O O . LYS A 1 99 ? -25.910 2.693 35.918 1.00 47.66 99 LYS A O 1
ATOM 777 N N . LYS A 1 100 ? -24.349 2.895 37.525 1.00 47.66 100 LYS A N 1
ATOM 778 C CA . LYS A 1 100 ? -25.227 3.216 38.646 1.00 47.66 100 LYS A CA 1
ATOM 779 C C . LYS A 1 100 ? -25.046 4.702 38.913 1.00 47.66 100 LYS A C 1
ATOM 781 O O . LYS A 1 100 ? -23.936 5.106 39.254 1.00 47.66 100 LYS A O 1
ATOM 786 N N . LEU A 1 101 ? -26.123 5.438 38.667 1.00 42.59 101 LEU A N 1
ATOM 787 C CA . LEU A 1 101 ? -26.625 6.658 39.306 1.00 42.59 101 LEU A CA 1
ATOM 788 C C . LEU A 1 101 ? -27.577 7.305 38.302 1.00 42.59 101 LEU A C 1
ATOM 790 O O . LEU A 1 101 ? -27.099 7.728 37.223 1.00 42.59 101 LEU A O 1
#

Solvent-accessible surface area (backbone atoms only — not comparable to full-atom values): 5612 Å² total; per-residue (Å²): 132,86,78,77,50,71,62,61,62,56,52,48,35,50,50,18,21,51,51,17,30,53,52,29,50,51,49,54,46,43,72,72,68,48,76,69,56,98,78,55,39,71,66,51,51,50,54,52,49,70,72,42,58,71,71,55,41,54,50,50,64,62,43,50,60,55,51,52,47,48,43,38,55,47,29,17,52,49,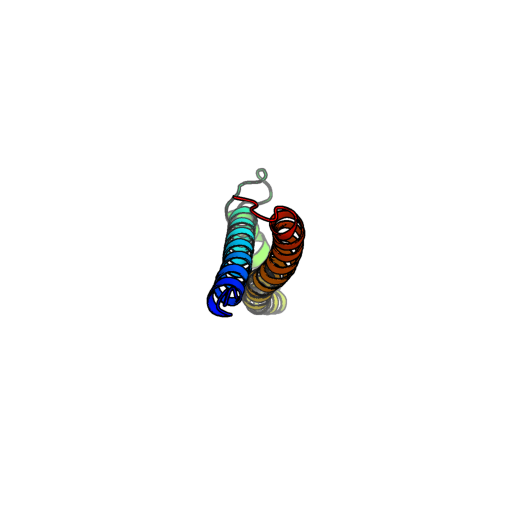20,22,53,52,35,47,53,54,47,54,53,54,51,62,59,59,70,72,64,78,83,84,128

Foldseek 3Di:
DDCPDVVVLVVQLQVLLVVLLVVLVVVVCCQQPPCPDPCRDPVNVVVVLVPDDPVVNVVCVVCVVVVSCCSNVVSSVVSSVVSSVVVVVVVVVVVPDDDDD

pLDDT: mean 71.08, std 14.05, range [41.75, 87.5]

Secondary structure (DSSP, 8-state):
-----HHHHHHHHHHHHHHHHHHHHHHHHHHHH---STTS-HHHHHHHHHTS-HHHHHHHHHHHHHHHHHHHHHHHHHHHHHHHHHHHHHHHHHTT-----